Protein AF-A0A7C7RHB6-F1 (afdb_monomer_lite)

Sequence (70 aa):
MTVSSPRKSLRGSVKATENPRDRALVHVLFEAALRPGELLGMTVGSVEFRDKYYLITVNGKISVKRVPLS

pLDDT: mean 87.67, std 8.57, range [46.72, 95.25]

Foldseek 3Di:
DPDPDPVVVLVVQLVVDPDPVSNVVSQCCVQVVDDPVQVVPDDPVQWDDDPPWIWGWTQDPVGIDIGTHD

Radius of gyration: 13.44 Å; chains: 1; bounding box: 28×28×37 Å

Secondary structure (DSSP, 8-state):
-----HHHHHHHHHHH--SHHHHHHHHHHHHH---HHHHHT--GGGEEEETTEEEEEEE-SSSEEEEEE-

Structure (mmCIF, N/CA/C/O backbone):
data_AF-A0A7C7RHB6-F1
#
_entry.id   AF-A0A7C7RHB6-F1
#
loop_
_atom_site.group_PDB
_atom_site.id
_atom_site.type_symbol
_atom_site.label_atom_id
_atom_site.label_alt_id
_atom_site.label_comp_id
_atom_site.label_asym_id
_atom_site.label_entity_id
_atom_site.label_seq_id
_atom_site.pdbx_PDB_ins_code
_atom_site.Cartn_x
_atom_site.Cartn_y
_atom_site.Cartn_z
_atom_site.occupancy
_atom_site.B_iso_or_equiv
_atom_site.auth_seq_id
_atom_site.auth_comp_id
_atom_site.auth_asym_id
_atom_site.auth_atom_id
_atom_site.pdbx_PDB_model_num
ATOM 1 N N . MET A 1 1 ? 9.230 18.534 -25.037 1.00 46.72 1 MET A N 1
ATOM 2 C CA . MET A 1 1 ? 9.014 17.338 -24.192 1.00 46.72 1 MET A CA 1
ATOM 3 C C . MET A 1 1 ? 7.533 17.238 -23.874 1.00 46.72 1 MET A C 1
ATOM 5 O O . MET A 1 1 ? 7.030 18.038 -23.099 1.00 46.72 1 MET A O 1
ATOM 9 N N . THR A 1 2 ? 6.807 16.331 -24.521 1.00 54.50 2 THR A N 1
ATOM 10 C CA . THR A 1 2 ? 5.375 16.133 -24.261 1.00 54.50 2 THR A CA 1
ATOM 11 C C . THR A 1 2 ? 5.237 15.334 -22.970 1.00 54.50 2 THR A C 1
ATOM 13 O O . THR A 1 2 ? 5.610 14.163 -22.930 1.00 54.50 2 THR A O 1
ATOM 16 N N . VAL A 1 3 ? 4.760 15.960 -21.894 1.00 61.66 3 VAL A N 1
ATOM 17 C CA . VAL A 1 3 ? 4.541 15.274 -20.615 1.00 61.66 3 VAL A CA 1
ATOM 18 C C . VAL A 1 3 ? 3.406 14.271 -20.818 1.00 61.66 3 VAL A C 1
ATOM 20 O O . VAL A 1 3 ? 2.246 14.641 -20.989 1.00 61.66 3 VAL A O 1
ATOM 23 N N . SER A 1 4 ? 3.739 12.984 -20.889 1.00 65.50 4 SER A N 1
ATOM 24 C CA . SER A 1 4 ? 2.748 11.919 -21.02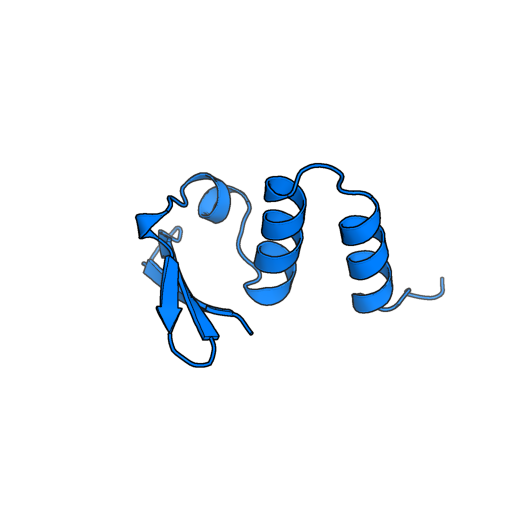6 1.00 65.50 4 SER A CA 1
ATOM 25 C C . SER A 1 4 ? 1.828 11.902 -19.802 1.00 65.50 4 SER A C 1
ATOM 27 O O . SER A 1 4 ? 2.315 11.962 -18.675 1.00 65.50 4 SER A O 1
ATOM 29 N N . SER A 1 5 ? 0.513 11.792 -20.012 1.00 78.94 5 SER A N 1
ATOM 30 C CA . SER A 1 5 ? -0.473 11.781 -18.921 1.00 78.94 5 SER A CA 1
ATOM 31 C C . SER A 1 5 ? -0.136 10.711 -17.861 1.00 78.94 5 SER A C 1
ATOM 33 O O . SER A 1 5 ? 0.101 9.561 -18.247 1.00 78.94 5 SER A O 1
ATOM 35 N N . PRO A 1 6 ? -0.190 11.023 -16.548 1.00 76.81 6 PRO A N 1
ATOM 36 C CA . PRO A 1 6 ? 0.108 10.071 -15.467 1.00 76.81 6 PRO A CA 1
ATOM 37 C C . PRO A 1 6 ? -0.726 8.784 -15.517 1.00 76.81 6 PRO A C 1
ATOM 39 O O . PRO A 1 6 ? -0.280 7.713 -15.118 1.00 76.81 6 PRO A O 1
ATOM 42 N N . ARG A 1 7 ? -1.942 8.853 -16.071 1.00 79.69 7 ARG A N 1
ATOM 43 C CA . ARG A 1 7 ? -2.790 7.667 -16.265 1.00 79.69 7 ARG A CA 1
ATOM 44 C C . ARG A 1 7 ? -2.254 6.729 -17.347 1.00 79.69 7 ARG A C 1
ATOM 46 O O . ARG A 1 7 ? -2.476 5.523 -17.277 1.00 79.69 7 ARG A O 1
ATOM 53 N N . LYS A 1 8 ? -1.573 7.266 -18.365 1.00 80.38 8 LYS A N 1
ATOM 54 C CA . LYS A 1 8 ? -0.988 6.471 -19.453 1.00 80.38 8 LYS A CA 1
ATOM 55 C C . LYS A 1 8 ? 0.247 5.716 -18.963 1.00 80.38 8 LYS A C 1
ATOM 57 O O . LYS A 1 8 ? 0.381 4.539 -19.288 1.00 80.38 8 LYS A O 1
ATOM 62 N N . SER A 1 9 ? 1.090 6.355 -18.148 1.00 83.81 9 SER A N 1
ATOM 63 C CA . SER A 1 9 ? 2.242 5.694 -17.523 1.00 83.81 9 SER A CA 1
ATOM 64 C C . SER A 1 9 ? 1.804 4.625 -16.519 1.00 83.81 9 SER A C 1
ATOM 66 O O . SER A 1 9 ? 2.297 3.504 -16.599 1.00 83.81 9 SER A O 1
ATOM 68 N N . LEU A 1 10 ? 0.803 4.906 -15.673 1.00 87.00 10 LEU A N 1
ATOM 69 C CA . LEU A 1 10 ? 0.251 3.922 -14.733 1.00 87.00 10 LEU A CA 1
ATOM 70 C C . LEU A 1 10 ? -0.243 2.654 -15.437 1.00 87.00 10 LEU A C 1
ATOM 72 O O . LEU A 1 10 ? 0.126 1.546 -15.057 1.00 87.00 10 LEU A O 1
ATOM 76 N N . ARG A 1 11 ? -1.054 2.807 -16.493 1.00 87.19 11 ARG A N 1
ATOM 77 C CA . ARG A 1 11 ? -1.557 1.666 -17.275 1.00 87.19 11 ARG A CA 1
ATOM 78 C C . ARG A 1 11 ? -0.428 0.851 -17.901 1.00 87.19 11 ARG A C 1
ATOM 80 O O . ARG A 1 11 ? -0.579 -0.358 -18.033 1.00 87.19 11 ARG A O 1
ATOM 87 N N . GLY A 1 12 ? 0.669 1.497 -18.296 1.00 89.88 12 GLY A N 1
ATOM 88 C CA . GLY A 1 12 ? 1.873 0.814 -18.768 1.00 89.88 12 GLY A CA 1
ATOM 89 C C . GLY A 1 12 ? 2.489 -0.052 -17.671 1.00 89.88 12 GLY A C 1
ATOM 90 O O . GLY A 1 12 ? 2.651 -1.252 -17.870 1.00 89.88 12 GLY A O 1
ATOM 91 N N . SER A 1 13 ? 2.735 0.528 -16.494 1.00 86.88 13 SER A N 1
ATOM 92 C CA . SER A 1 13 ? 3.306 -0.186 -15.345 1.00 86.88 13 SER A CA 1
ATOM 93 C C . SER A 1 13 ? 2.430 -1.352 -14.881 1.00 86.88 13 SER A C 1
ATOM 95 O O . SER A 1 13 ? 2.934 -2.446 -14.668 1.00 86.88 13 SER A O 1
ATOM 97 N N . VAL A 1 14 ? 1.111 -1.157 -14.793 1.00 89.88 14 VAL A N 1
ATOM 98 C CA . VAL A 1 14 ? 0.143 -2.201 -14.400 1.00 89.88 14 VAL A CA 1
ATOM 99 C C . VAL A 1 14 ? 0.102 -3.364 -15.398 1.00 89.88 14 VAL A C 1
ATOM 101 O O . VAL A 1 14 ? -0.101 -4.508 -15.001 1.00 89.88 14 VAL A O 1
ATOM 104 N N . LYS A 1 15 ? 0.281 -3.090 -16.697 1.00 90.50 15 LYS A N 1
ATOM 105 C CA . LYS A 1 15 ? 0.358 -4.135 -17.730 1.00 90.50 15 LYS A CA 1
ATOM 106 C C . LYS A 1 15 ? 1.688 -4.884 -17.712 1.00 90.50 15 LYS A C 1
ATOM 108 O O . LYS A 1 15 ? 1.718 -6.040 -18.106 1.00 90.50 15 LYS A O 1
ATOM 113 N N . ALA A 1 16 ? 2.760 -4.223 -17.283 1.00 92.12 16 ALA A N 1
ATOM 114 C CA . ALA A 1 16 ? 4.088 -4.814 -17.185 1.00 92.12 16 ALA A CA 1
ATOM 115 C C . ALA A 1 16 ? 4.275 -5.683 -15.926 1.00 92.12 16 ALA A C 1
ATOM 117 O O . ALA A 1 16 ? 5.250 -6.422 -15.847 1.00 92.12 16 ALA A O 1
ATOM 118 N N . THR A 1 17 ? 3.374 -5.608 -14.938 1.00 93.12 17 THR A N 1
ATOM 119 C CA . THR A 1 17 ? 3.450 -6.446 -13.734 1.00 93.12 17 THR A CA 1
ATOM 120 C C . THR A 1 17 ? 2.796 -7.811 -13.951 1.00 93.12 17 THR A C 1
ATOM 122 O O . THR A 1 17 ? 1.590 -7.923 -14.196 1.00 93.12 17 THR A O 1
ATOM 125 N N . GLU A 1 18 ? 3.594 -8.869 -13.803 1.00 91.69 18 GLU A N 1
ATOM 126 C CA . GLU A 1 18 ? 3.133 -10.264 -13.863 1.00 91.69 18 GLU A CA 1
ATOM 127 C C . GLU A 1 18 ? 2.633 -10.764 -12.500 1.00 91.69 18 GLU A C 1
ATOM 129 O O . GLU A 1 18 ? 1.677 -11.534 -12.423 1.00 91.69 18 GLU A O 1
ATOM 134 N N . ASN A 1 19 ? 3.229 -10.275 -11.408 1.00 93.19 19 ASN A N 1
ATOM 135 C CA . ASN A 1 19 ? 2.835 -10.635 -10.051 1.00 93.19 19 ASN A CA 1
ATOM 136 C C . ASN A 1 19 ? 1.605 -9.814 -9.599 1.00 93.19 19 ASN A C 1
ATOM 138 O O . ASN A 1 19 ? 1.661 -8.577 -9.608 1.00 93.19 19 ASN A O 1
ATOM 142 N N . PRO A 1 20 ? 0.508 -10.456 -9.146 1.00 90.44 20 PRO A N 1
ATOM 143 C CA . PRO A 1 20 ? -0.681 -9.753 -8.659 1.00 90.44 20 PRO A CA 1
ATOM 144 C C . PRO A 1 20 ? -0.387 -8.821 -7.475 1.00 90.44 20 PRO A C 1
ATOM 146 O O . PRO A 1 20 ? -1.003 -7.760 -7.367 1.00 90.44 20 PRO A O 1
ATOM 149 N N . ARG A 1 21 ? 0.590 -9.164 -6.626 1.00 89.06 21 ARG A N 1
ATOM 150 C CA . ARG A 1 21 ? 1.047 -8.307 -5.526 1.00 89.06 21 ARG A CA 1
ATOM 151 C C . ARG A 1 21 ? 1.623 -6.999 -6.053 1.00 89.06 21 ARG A C 1
ATOM 153 O O . ARG A 1 21 ? 1.265 -5.928 -5.577 1.00 89.06 21 ARG A O 1
ATOM 160 N N . ASP A 1 22 ? 2.498 -7.082 -7.046 1.00 90.81 22 ASP A N 1
ATOM 161 C CA . ASP A 1 22 ? 3.192 -5.910 -7.578 1.00 90.81 22 ASP A CA 1
ATOM 162 C C . ASP A 1 22 ? 2.205 -5.008 -8.334 1.00 90.81 22 ASP A C 1
ATOM 164 O O . ASP A 1 22 ? 2.281 -3.782 -8.253 1.00 90.81 22 ASP A O 1
ATOM 168 N N . ARG A 1 23 ? 1.196 -5.605 -8.981 1.00 91.50 23 ARG A N 1
ATOM 169 C CA . ARG A 1 23 ? 0.061 -4.866 -9.541 1.00 91.50 23 ARG A CA 1
ATOM 170 C C . ARG A 1 23 ? -0.706 -4.096 -8.466 1.00 91.50 23 ARG A C 1
ATOM 172 O O . ARG A 1 23 ? -0.926 -2.898 -8.635 1.00 91.50 23 ARG A O 1
ATOM 179 N N . ALA A 1 24 ? -1.069 -4.751 -7.364 1.00 89.56 24 ALA A N 1
ATOM 180 C CA . ALA A 1 24 ? -1.743 -4.099 -6.243 1.00 89.56 24 ALA A CA 1
ATOM 181 C C . ALA A 1 24 ? -0.894 -2.958 -5.656 1.00 89.56 24 ALA A C 1
ATOM 183 O O . ALA A 1 24 ? -1.412 -1.864 -5.452 1.00 89.56 24 ALA A O 1
ATOM 184 N N . LEU A 1 25 ? 0.416 -3.165 -5.477 1.00 89.06 25 LEU A N 1
ATOM 185 C CA . LEU A 1 25 ? 1.339 -2.121 -5.015 1.00 89.06 25 LEU A CA 1
ATOM 186 C C . LEU A 1 25 ? 1.291 -0.869 -5.898 1.00 89.06 25 LEU A C 1
ATOM 188 O O . LEU A 1 25 ? 1.215 0.243 -5.380 1.00 89.06 25 LEU A O 1
ATOM 192 N N . VAL A 1 26 ? 1.328 -1.038 -7.222 1.00 90.25 26 VAL A N 1
ATOM 193 C CA . VAL A 1 26 ? 1.298 0.081 -8.174 1.00 90.25 26 VAL A CA 1
ATOM 194 C C . VAL A 1 26 ? -0.013 0.869 -8.072 1.00 90.25 26 VAL A C 1
ATOM 196 O O . VAL A 1 26 ? 0.020 2.099 -8.098 1.00 90.25 26 VAL A O 1
ATOM 199 N N . HIS A 1 27 ? -1.149 0.186 -7.908 1.00 90.25 27 HIS A N 1
ATOM 200 C CA . HIS A 1 27 ? -2.444 0.838 -7.693 1.00 90.25 27 HIS A CA 1
ATOM 201 C C . HIS A 1 27 ? -2.478 1.629 -6.381 1.00 90.25 27 HIS A C 1
ATOM 203 O O . HIS A 1 27 ? -2.785 2.820 -6.394 1.00 90.25 27 HIS A O 1
ATOM 209 N N . VAL A 1 28 ?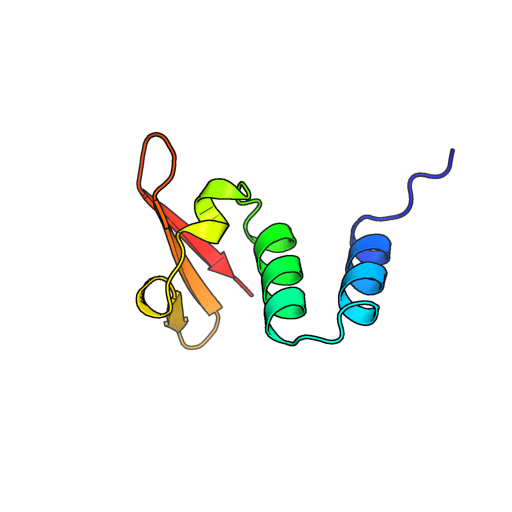 -2.078 1.004 -5.270 1.00 90.75 28 VAL A N 1
ATOM 210 C CA . VAL A 1 28 ? -2.072 1.648 -3.947 1.00 90.75 28 VAL A CA 1
ATOM 211 C C . VAL A 1 28 ? -1.137 2.860 -3.927 1.00 90.75 28 VAL A C 1
ATOM 213 O O . VAL A 1 28 ? -1.500 3.907 -3.396 1.00 90.75 28 VAL A O 1
ATOM 216 N N . LEU A 1 29 ? 0.051 2.761 -4.532 1.00 89.31 29 LEU A N 1
ATOM 217 C CA . LEU A 1 29 ? 0.992 3.882 -4.626 1.00 89.31 29 LEU A CA 1
ATOM 218 C C . LEU A 1 29 ? 0.409 5.060 -5.407 1.00 89.31 29 LEU A C 1
ATOM 220 O O . LEU A 1 29 ? 0.609 6.210 -5.018 1.00 89.31 29 LEU A O 1
ATOM 224 N N . PHE A 1 30 ? -0.302 4.778 -6.499 1.00 88.75 30 PHE A N 1
ATOM 225 C CA . PHE A 1 30 ? -0.893 5.817 -7.330 1.00 88.75 30 PHE A CA 1
ATOM 226 C C . PHE A 1 30 ? -2.086 6.500 -6.656 1.00 88.75 30 PHE A C 1
ATOM 228 O O . PHE A 1 30 ? -2.196 7.722 -6.724 1.00 88.75 30 PHE A O 1
ATOM 235 N N . GLU A 1 31 ? -2.963 5.739 -6.002 1.00 89.19 31 GLU A N 1
ATOM 236 C CA . GLU A 1 31 ? -4.176 6.285 -5.384 1.00 89.19 31 GLU A CA 1
ATOM 237 C C . GLU A 1 31 ? -3.926 6.913 -4.011 1.00 89.19 31 GLU A C 1
ATOM 239 O O . GLU A 1 31 ? -4.432 7.998 -3.736 1.00 89.19 31 GLU A O 1
ATOM 244 N N . ALA A 1 32 ? -3.123 6.274 -3.153 1.00 89.75 32 ALA A N 1
ATOM 245 C CA . ALA A 1 32 ? -2.903 6.746 -1.786 1.00 89.75 32 ALA A CA 1
ATOM 246 C C . ALA A 1 32 ? -1.671 7.649 -1.618 1.00 89.75 32 ALA A C 1
ATOM 248 O O . ALA A 1 32 ? -1.467 8.191 -0.529 1.00 89.75 32 ALA A O 1
ATOM 249 N N . ALA A 1 33 ? -0.844 7.807 -2.662 1.00 88.44 33 ALA A N 1
ATOM 250 C CA . ALA A 1 33 ? 0.380 8.616 -2.642 1.00 88.44 33 ALA A CA 1
ATOM 251 C C . ALA A 1 33 ? 1.298 8.310 -1.435 1.00 88.44 33 ALA A C 1
ATOM 253 O O . ALA A 1 33 ? 1.926 9.200 -0.850 1.00 88.44 33 ALA A O 1
ATOM 254 N N . LEU A 1 34 ? 1.348 7.035 -1.037 1.00 88.31 34 LEU A N 1
ATOM 255 C CA . LEU A 1 34 ? 2.119 6.574 0.114 1.00 88.31 34 LEU A CA 1
ATOM 256 C C . LEU A 1 34 ? 3.610 6.536 -0.197 1.00 88.31 34 LEU A C 1
ATOM 258 O O . LEU A 1 34 ? 4.039 6.274 -1.322 1.00 88.31 34 LEU A O 1
ATOM 262 N N . ARG A 1 35 ? 4.427 6.749 0.833 1.00 88.62 35 ARG A N 1
ATOM 263 C CA . ARG A 1 35 ? 5.872 6.547 0.716 1.00 88.62 35 ARG A CA 1
ATOM 264 C C . ARG A 1 35 ? 6.177 5.045 0.697 1.00 88.62 35 ARG A C 1
ATOM 266 O O . ARG A 1 35 ? 5.515 4.297 1.416 1.00 88.62 35 ARG A O 1
ATOM 273 N N . PRO A 1 36 ? 7.238 4.594 0.001 1.00 86.62 36 PRO A N 1
ATOM 274 C CA . PRO A 1 36 ? 7.609 3.177 -0.023 1.00 86.62 36 PRO A CA 1
ATOM 275 C C . PRO A 1 36 ? 7.763 2.556 1.373 1.00 86.62 36 PRO A C 1
ATOM 277 O O . PRO A 1 36 ? 7.301 1.447 1.601 1.00 86.62 36 PRO A O 1
ATOM 280 N N . GLY A 1 37 ? 8.332 3.291 2.337 1.00 87.12 37 GLY A N 1
ATOM 281 C CA . GLY A 1 37 ? 8.482 2.809 3.716 1.00 87.12 37 GLY A CA 1
ATOM 282 C C . GLY A 1 37 ? 7.161 2.596 4.467 1.00 87.12 37 GLY A C 1
ATOM 283 O O . GLY A 1 37 ? 7.082 1.700 5.297 1.00 87.12 37 GLY A O 1
ATOM 284 N N . GLU A 1 38 ? 6.118 3.374 4.158 1.00 88.06 38 GLU A N 1
ATOM 285 C CA . GLU A 1 38 ? 4.775 3.183 4.735 1.00 88.06 38 GLU A CA 1
ATOM 286 C C . GLU A 1 38 ? 4.107 1.937 4.133 1.00 88.06 38 GLU A C 1
ATOM 288 O O . GLU A 1 38 ? 3.404 1.208 4.826 1.00 88.06 38 GLU A O 1
ATOM 293 N N . LEU A 1 39 ? 4.380 1.669 2.854 1.00 87.50 39 LEU A N 1
ATOM 294 C CA . LEU A 1 39 ? 3.844 0.537 2.105 1.00 87.50 39 LEU A CA 1
ATOM 295 C C . LEU A 1 39 ? 4.486 -0.799 2.515 1.00 87.50 39 LEU A C 1
ATOM 297 O O . LEU A 1 39 ? 3.796 -1.805 2.642 1.00 87.50 39 LEU A O 1
ATOM 301 N N . LEU A 1 40 ? 5.803 -0.806 2.749 1.00 86.38 40 LEU A N 1
ATOM 302 C CA . LEU A 1 40 ? 6.557 -2.000 3.156 1.00 86.38 40 LEU A CA 1
ATOM 303 C C . LEU A 1 40 ? 6.135 -2.535 4.532 1.00 86.38 40 LEU A C 1
ATOM 305 O O . LEU A 1 40 ? 6.299 -3.721 4.797 1.00 86.38 40 LEU A O 1
ATOM 309 N N . GLY A 1 41 ? 5.605 -1.669 5.399 1.00 86.75 41 GLY A N 1
ATOM 310 C CA . GLY A 1 41 ? 5.099 -2.043 6.720 1.00 86.75 41 GLY A CA 1
ATOM 311 C C . GLY A 1 41 ? 3.629 -2.474 6.740 1.00 86.75 41 GLY A C 1
ATOM 312 O O . GLY A 1 41 ? 3.114 -2.787 7.812 1.00 86.75 41 GLY A O 1
ATOM 313 N N . MET A 1 42 ? 2.932 -2.463 5.598 1.00 89.88 42 MET A N 1
ATOM 314 C CA . MET A 1 42 ? 1.531 -2.874 5.537 1.00 89.88 42 MET A CA 1
ATOM 315 C C . MET A 1 42 ? 1.380 -4.385 5.689 1.00 89.88 42 MET A C 1
ATOM 317 O O . MET A 1 42 ? 2.131 -5.173 5.120 1.00 89.88 42 MET A O 1
ATOM 321 N N . THR A 1 43 ? 0.339 -4.787 6.410 1.00 91.19 43 THR A N 1
ATOM 322 C CA . THR A 1 43 ? -0.069 -6.189 6.543 1.00 91.19 43 THR A CA 1
ATOM 323 C C . THR A 1 43 ? -1.497 -6.363 6.036 1.00 91.19 43 THR A C 1
ATOM 325 O O . THR A 1 43 ? -2.180 -5.386 5.734 1.00 91.19 43 THR A O 1
ATOM 328 N N . VAL A 1 44 ? -1.991 -7.601 5.975 1.00 89.38 44 VAL A N 1
ATOM 329 C CA . VAL A 1 44 ? -3.396 -7.862 5.616 1.00 89.38 44 VAL A CA 1
ATOM 330 C C . VAL A 1 44 ? -4.360 -7.163 6.589 1.00 89.38 44 VAL A C 1
ATOM 332 O O . VAL A 1 44 ? -5.397 -6.668 6.166 1.00 89.38 44 VAL A O 1
ATOM 335 N N . GLY A 1 45 ? -3.984 -7.024 7.868 1.00 92.50 45 GLY A N 1
ATOM 336 C CA . GLY A 1 45 ? -4.769 -6.291 8.869 1.00 92.50 45 GLY A CA 1
ATOM 337 C C . GLY A 1 45 ? -4.776 -4.768 8.689 1.00 92.50 45 GLY A C 1
ATOM 338 O O . GLY A 1 45 ? -5.524 -4.075 9.369 1.00 92.50 45 GLY A O 1
ATOM 339 N N . SER A 1 46 ? -3.960 -4.231 7.777 1.00 92.75 46 SER A N 1
ATOM 340 C CA . SER A 1 46 ? -3.940 -2.805 7.431 1.00 92.75 46 SER A CA 1
ATOM 341 C C . SER A 1 46 ? -5.053 -2.409 6.454 1.00 92.75 46 SER A C 1
ATOM 343 O O . SER A 1 46 ? -5.169 -1.224 6.142 1.00 92.75 46 SER A O 1
ATOM 345 N N . VAL A 1 47 ? -5.837 -3.365 5.943 1.00 93.38 47 VAL A N 1
ATOM 346 C CA . VAL A 1 47 ? -6.870 -3.135 4.925 1.00 93.38 47 VAL A CA 1
ATOM 347 C C . VAL A 1 47 ? -8.241 -3.517 5.476 1.00 93.38 47 VAL A C 1
ATOM 349 O O . VAL A 1 47 ? -8.471 -4.664 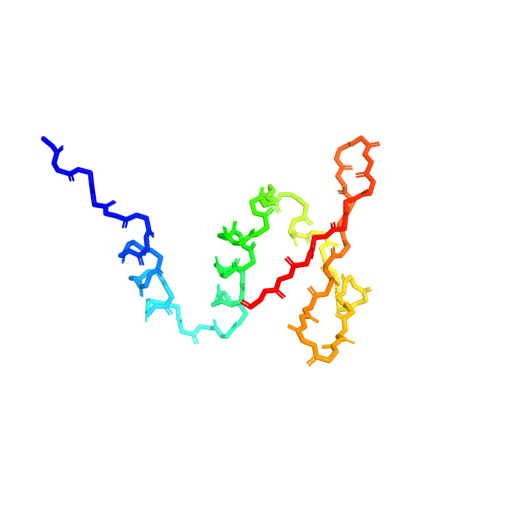5.850 1.00 93.38 47 VAL A O 1
ATOM 352 N N . GLU A 1 48 ? -9.172 -2.567 5.478 1.00 95.25 48 GLU A N 1
ATOM 353 C CA . GLU A 1 48 ? -10.588 -2.822 5.745 1.00 95.25 48 GLU A CA 1
ATOM 354 C C . GLU A 1 48 ? -11.379 -2.816 4.435 1.00 95.25 48 GLU A C 1
ATOM 356 O O . GLU A 1 48 ? -11.282 -1.890 3.626 1.00 95.25 48 GLU A O 1
ATOM 361 N N . PHE A 1 49 ? -12.212 -3.835 4.258 1.00 94.31 49 PHE A N 1
ATOM 362 C CA . PHE A 1 49 ? -13.120 -3.964 3.126 1.00 94.31 49 PHE A CA 1
ATOM 363 C C . PHE A 1 49 ? -14.460 -3.326 3.493 1.00 94.31 49 PHE A C 1
ATOM 365 O O . PHE A 1 49 ? -15.076 -3.714 4.485 1.00 94.31 49 PHE A O 1
ATOM 372 N N . ARG A 1 50 ? -14.907 -2.337 2.716 1.00 93.94 50 ARG A N 1
ATOM 373 C CA . ARG A 1 50 ? -16.221 -1.698 2.875 1.00 93.94 50 ARG A CA 1
ATOM 374 C C . ARG A 1 50 ? -16.995 -1.790 1.564 1.00 93.94 50 ARG A C 1
ATOM 376 O O . ARG A 1 50 ? -16.406 -2.009 0.512 1.00 93.94 50 ARG A O 1
ATOM 383 N N . ASP A 1 51 ? -18.309 -1.580 1.615 1.00 91.44 51 ASP A N 1
ATOM 384 C CA . ASP A 1 51 ? -19.212 -1.837 0.477 1.00 91.44 51 ASP A CA 1
ATOM 385 C C . ASP A 1 51 ? -18.826 -1.142 -0.839 1.00 91.44 51 ASP A C 1
ATOM 387 O O . ASP A 1 51 ? -19.134 -1.645 -1.916 1.00 91.44 51 ASP A O 1
ATOM 391 N N . LYS A 1 52 ? -18.194 0.037 -0.774 1.00 92.75 52 LYS A N 1
ATOM 392 C CA . LYS A 1 52 ? -17.896 0.872 -1.955 1.00 92.75 52 LYS A CA 1
ATOM 393 C C . LYS A 1 52 ? -16.430 1.270 -2.096 1.00 92.75 52 LYS A C 1
ATOM 395 O O . LYS A 1 52 ? -16.095 1.970 -3.044 1.00 92.75 52 LYS A O 1
ATOM 400 N N . TYR A 1 53 ? -15.595 0.927 -1.123 1.00 93.12 53 TYR A N 1
ATOM 401 C CA . TYR A 1 53 ? -14.201 1.351 -1.077 1.00 93.12 53 TYR A CA 1
ATOM 402 C C . TYR A 1 53 ? -13.411 0.466 -0.118 1.00 93.12 53 TYR A C 1
ATOM 404 O O . TYR A 1 53 ? -13.973 -0.186 0.764 1.00 93.12 53 TYR A O 1
ATOM 412 N N . TYR A 1 54 ? -12.093 0.504 -0.248 1.00 93.44 54 TYR A N 1
ATOM 413 C CA . TYR A 1 54 ? -11.180 -0.137 0.693 1.00 93.44 54 TYR A CA 1
ATOM 414 C C . TYR A 1 54 ? -10.541 0.938 1.560 1.00 93.44 54 TYR A C 1
ATOM 416 O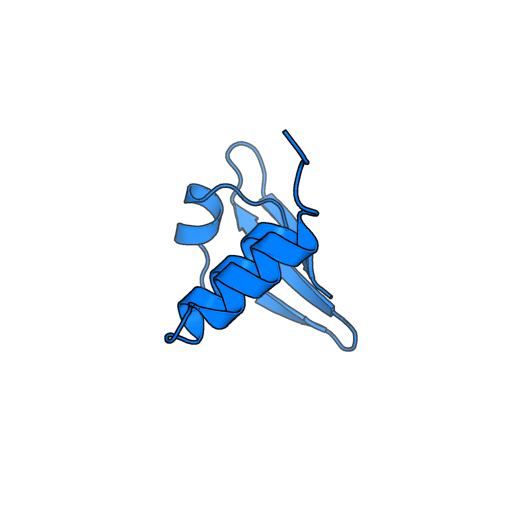 O . TYR A 1 54 ? -10.118 1.968 1.043 1.00 93.44 54 TYR A O 1
ATOM 424 N N . LEU A 1 55 ? -10.469 0.739 2.872 1.00 94.50 55 LEU A N 1
ATOM 425 C CA . LEU A 1 55 ? -9.790 1.674 3.764 1.00 94.50 55 LEU A CA 1
ATOM 426 C C . LEU A 1 55 ? -8.428 1.104 4.145 1.00 94.50 55 LEU A C 1
ATOM 428 O O . LEU 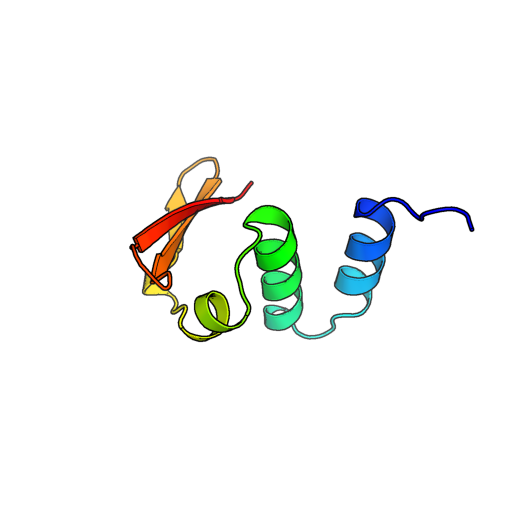A 1 55 ? -8.343 0.082 4.820 1.00 94.50 55 LEU A O 1
ATOM 432 N N . ILE A 1 56 ? -7.363 1.781 3.730 1.00 94.69 56 ILE A N 1
ATOM 433 C CA . ILE A 1 56 ? -5.998 1.417 4.101 1.00 94.69 56 ILE A CA 1
ATOM 434 C C . ILE A 1 56 ? -5.558 2.249 5.296 1.00 94.69 56 ILE A C 1
ATOM 436 O O . ILE A 1 56 ? -5.666 3.474 5.278 1.00 94.69 56 ILE A O 1
ATOM 440 N N . THR A 1 57 ? -4.995 1.591 6.305 1.00 94.25 57 THR A N 1
ATOM 441 C CA . THR A 1 57 ? -4.376 2.230 7.466 1.00 94.25 57 THR A CA 1
ATOM 442 C C . THR A 1 57 ? -2.868 1.999 7.454 1.00 94.25 57 THR A C 1
ATOM 444 O O . THR A 1 57 ? -2.415 0.857 7.505 1.00 94.25 57 THR A O 1
ATOM 447 N N . VAL A 1 58 ? -2.078 3.076 7.428 1.00 92.75 58 VAL A N 1
ATOM 448 C CA . VAL A 1 58 ? -0.609 3.005 7.495 1.00 92.75 58 VAL A CA 1
ATOM 449 C C . VAL A 1 58 ? -0.044 3.836 8.635 1.00 92.75 58 VAL A C 1
ATOM 451 O O . VAL A 1 58 ? -0.566 4.899 8.977 1.00 92.75 58 VAL A O 1
ATOM 454 N N . ASN A 1 59 ? 1.076 3.377 9.186 1.00 89.88 59 ASN A N 1
ATOM 455 C CA . ASN A 1 59 ? 1.847 4.135 10.162 1.00 89.88 59 ASN A CA 1
ATOM 456 C 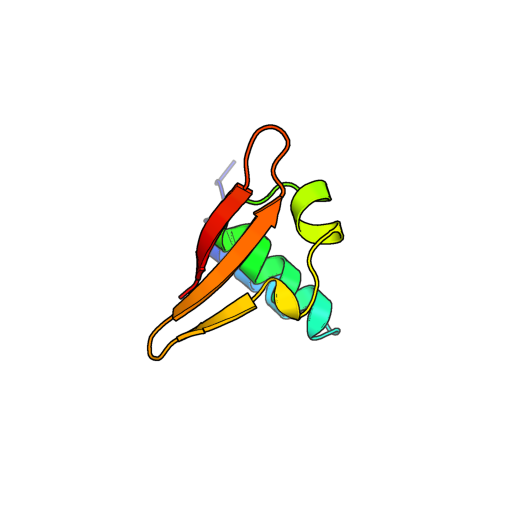C . ASN A 1 59 ? 2.782 5.089 9.419 1.00 89.88 59 ASN A C 1
ATOM 458 O O . ASN A 1 59 ? 3.809 4.681 8.878 1.00 89.88 59 ASN A O 1
ATOM 462 N N . GLY A 1 60 ? 2.405 6.365 9.364 1.00 85.88 60 GLY A N 1
ATOM 463 C CA . GLY A 1 60 ? 3.272 7.403 8.833 1.00 85.88 60 GLY A CA 1
ATOM 464 C C . GLY A 1 60 ? 4.379 7.779 9.814 1.00 85.88 60 GLY A C 1
ATOM 465 O O . GLY A 1 60 ? 4.378 7.386 10.977 1.00 85.88 60 GLY A O 1
ATOM 466 N N . LYS A 1 61 ? 5.314 8.618 9.352 1.00 84.62 61 LYS A N 1
ATOM 467 C CA . LYS A 1 61 ? 6.444 9.093 10.175 1.00 84.62 61 LYS A CA 1
ATOM 468 C C . LYS A 1 61 ? 6.006 9.786 11.475 1.00 84.62 61 LYS A C 1
ATOM 470 O O . LYS A 1 61 ? 6.740 9.743 12.453 1.00 84.62 61 LYS A O 1
ATOM 475 N N . ILE A 1 62 ? 4.866 10.478 11.450 1.00 87.44 62 ILE A N 1
ATOM 476 C CA . ILE A 1 62 ? 4.395 11.327 12.560 1.00 87.44 62 ILE A CA 1
ATOM 477 C C . ILE A 1 62 ? 3.060 10.825 13.118 1.00 87.44 62 ILE A C 1
ATOM 479 O O . ILE A 1 62 ? 2.819 10.917 14.316 1.00 87.44 62 ILE A O 1
ATOM 483 N N . SER A 1 63 ? 2.187 10.293 12.264 1.00 88.62 63 SER A N 1
ATOM 484 C CA . SER A 1 63 ? 0.855 9.849 12.660 1.00 88.62 63 SER A CA 1
ATOM 485 C C . SER A 1 63 ? 0.353 8.711 11.780 1.00 88.62 63 SER A C 1
ATOM 487 O O . SER A 1 63 ? 0.841 8.483 10.668 1.00 88.62 63 SER A O 1
ATOM 489 N N . VAL A 1 64 ? -0.656 8.008 12.292 1.00 91.75 64 VAL A N 1
ATOM 490 C CA . VAL A 1 64 ? -1.412 7.007 11.539 1.00 91.75 64 VAL A CA 1
ATOM 491 C C . VAL A 1 64 ? -2.254 7.709 10.475 1.00 91.75 64 VAL A C 1
ATOM 493 O O . VAL A 1 64 ? -2.990 8.649 10.777 1.00 91.75 64 VAL A O 1
ATOM 496 N N . LYS A 1 65 ? -2.174 7.234 9.232 1.00 91.19 65 LYS A N 1
ATOM 497 C CA . LYS A 1 65 ? -2.974 7.718 8.104 1.00 91.19 65 LYS A CA 1
ATOM 498 C C . LYS A 1 65 ? -4.008 6.674 7.723 1.00 91.19 65 LYS A C 1
ATOM 500 O O . LYS A 1 65 ? -3.701 5.485 7.706 1.00 91.19 65 LYS A O 1
ATOM 505 N N . ARG A 1 66 ? -5.207 7.133 7.372 1.00 92.69 66 ARG A N 1
ATOM 506 C CA . ARG A 1 66 ? -6.277 6.299 6.821 1.00 92.69 66 ARG A CA 1
ATOM 507 C C . ARG A 1 66 ? -6.671 6.847 5.461 1.00 92.69 66 ARG A C 1
ATOM 509 O O . ARG A 1 66 ? -7.040 8.015 5.374 1.00 92.69 66 ARG A O 1
ATOM 516 N N . VAL A 1 67 ? -6.547 6.031 4.422 1.00 92.94 67 VAL A N 1
ATOM 517 C CA . VAL A 1 67 ? -6.757 6.448 3.034 1.00 92.94 67 VAL A CA 1
ATOM 518 C C . VAL A 1 67 ? -7.778 5.522 2.372 1.00 92.94 67 VAL A C 1
ATOM 520 O O . VAL A 1 67 ? -7.544 4.313 2.333 1.00 92.94 67 VAL A O 1
ATOM 523 N N . PRO A 1 68 ? -8.915 6.050 1.889 1.00 92.88 68 PRO A N 1
ATOM 524 C CA . PRO A 1 68 ? -9.863 5.270 1.108 1.00 92.88 68 PRO A CA 1
ATOM 525 C C . PRO A 1 68 ? -9.359 5.091 -0.333 1.00 92.88 68 PRO A C 1
ATOM 527 O O . PRO A 1 68 ? -8.881 6.047 -0.940 1.00 92.88 68 PRO A O 1
ATOM 530 N N . LEU A 1 69 ? -9.494 3.879 -0.868 1.00 91.00 69 LEU A N 1
ATOM 531 C CA . LEU A 1 69 ? -9.195 3.497 -2.252 1.00 91.00 69 LEU A CA 1
ATOM 532 C C . LEU A 1 69 ? -10.469 3.104 -3.004 1.00 91.00 69 LEU A C 1
ATOM 534 O O . LEU A 1 69 ? -11.372 2.522 -2.391 1.00 91.00 69 LEU A O 1
ATOM 538 N N . SER A 1 70 ? -10.522 3.388 -4.311 1.00 82.38 70 SER A N 1
ATOM 539 C CA . SER A 1 70 ? -11.724 3.253 -5.156 1.00 82.38 70 SER A CA 1
ATOM 540 C C . SER A 1 70 ? -11.505 2.393 -6.392 1.00 82.38 70 SER A C 1
ATOM 542 O O . SER A 1 70 ? -10.618 2.768 -7.187 1.00 82.38 70 SER A O 1
#